Protein AF-A0A3C2E8M0-F1 (afdb_monomer_lite)

Structure (mmCIF, N/CA/C/O backbone):
data_AF-A0A3C2E8M0-F1
#
_entry.id   AF-A0A3C2E8M0-F1
#
loop_
_atom_site.group_PDB
_atom_site.id
_atom_site.type_symbol
_atom_site.label_atom_id
_atom_site.label_alt_id
_atom_site.label_comp_id
_atom_site.label_asym_id
_atom_site.label_entity_id
_atom_site.label_seq_id
_atom_site.pdbx_PDB_ins_code
_atom_site.Cartn_x
_atom_site.Cartn_y
_atom_site.Cartn_z
_atom_site.occupancy
_atom_site.B_iso_or_equiv
_atom_site.auth_seq_id
_atom_site.auth_comp_id
_atom_site.auth_asym_id
_atom_site.auth_atom_id
_atom_site.pdbx_PDB_model_num
ATOM 1 N N . MET A 1 1 ? -25.403 -40.577 -63.470 1.00 55.47 1 MET A N 1
ATOM 2 C CA . MET A 1 1 ? -24.169 -40.926 -62.727 1.00 55.47 1 MET A CA 1
ATOM 3 C C . MET A 1 1 ? -23.657 -39.817 -61.798 1.00 55.47 1 MET A C 1
ATOM 5 O O . MET A 1 1 ? -23.079 -40.162 -60.781 1.00 55.47 1 MET A O 1
ATOM 9 N N . ALA A 1 2 ? -23.919 -38.525 -62.049 1.00 57.94 2 ALA A N 1
ATOM 10 C CA . ALA A 1 2 ? -23.447 -37.426 -61.185 1.00 57.94 2 ALA A CA 1
ATOM 11 C C . ALA A 1 2 ? -24.016 -37.417 -59.741 1.00 57.94 2 ALA A C 1
ATOM 13 O O . ALA A 1 2 ? -23.310 -37.045 -58.811 1.00 57.94 2 ALA A O 1
ATOM 14 N N . ASN A 1 3 ? -25.254 -37.886 -59.528 1.00 58.44 3 ASN A N 1
ATOM 15 C CA . ASN A 1 3 ? -25.903 -37.855 -58.204 1.00 58.44 3 ASN A CA 1
ATOM 16 C C . ASN A 1 3 ? -25.318 -38.845 -57.179 1.00 58.44 3 ASN A C 1
ATOM 18 O O . ASN A 1 3 ? -25.376 -38.589 -55.981 1.00 58.44 3 ASN A O 1
ATOM 22 N N . PHE A 1 4 ? -24.744 -39.966 -57.631 1.00 58.12 4 PHE A N 1
ATOM 23 C CA . PHE A 1 4 ? -24.180 -40.984 -56.733 1.00 58.12 4 PHE A CA 1
ATOM 24 C C . PHE A 1 4 ? -22.828 -40.550 -56.151 1.00 58.12 4 PHE A C 1
ATOM 26 O O . PHE A 1 4 ? -22.555 -40.788 -54.979 1.00 58.12 4 PHE A O 1
ATOM 33 N N . ALA A 1 5 ? -22.014 -39.851 -56.950 1.00 61.59 5 ALA A N 1
ATOM 34 C CA . ALA A 1 5 ? -20.729 -39.309 -56.511 1.00 61.59 5 ALA A CA 1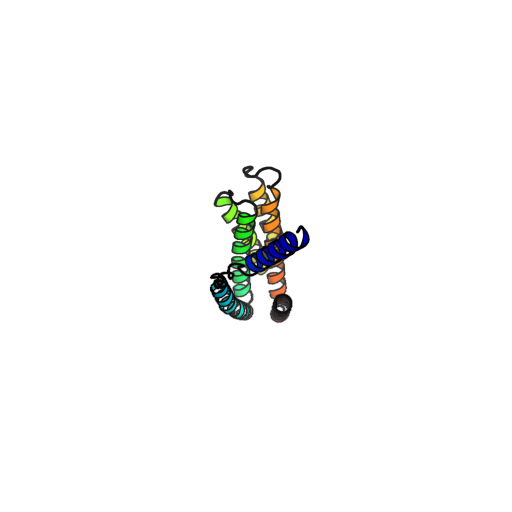
ATOM 35 C C . ALA A 1 5 ? -20.903 -38.183 -55.476 1.00 61.59 5 ALA A C 1
ATOM 37 O O . ALA A 1 5 ? -20.157 -38.118 -54.503 1.00 61.59 5 ALA A O 1
ATOM 38 N N . ALA A 1 6 ? -21.928 -37.339 -55.643 1.00 62.53 6 ALA A N 1
ATOM 39 C CA . ALA A 1 6 ? -22.247 -36.281 -54.686 1.00 62.53 6 ALA A CA 1
ATOM 40 C C . ALA A 1 6 ? -22.732 -36.840 -53.334 1.00 62.53 6 ALA A C 1
ATOM 42 O O . ALA A 1 6 ? -22.318 -36.352 -52.286 1.00 62.53 6 ALA A O 1
ATOM 43 N N . ALA A 1 7 ? -23.557 -37.894 -53.342 1.00 62.38 7 ALA A N 1
ATOM 44 C CA . ALA A 1 7 ? -24.031 -38.540 -52.116 1.00 62.38 7 ALA A CA 1
ATOM 45 C C . ALA A 1 7 ? -22.900 -39.248 -51.342 1.00 62.38 7 ALA A C 1
ATOM 47 O O . ALA A 1 7 ? -22.847 -39.162 -50.115 1.00 62.38 7 ALA A O 1
ATOM 48 N N . ALA A 1 8 ? -21.965 -39.892 -52.050 1.00 64.44 8 ALA A N 1
ATOM 49 C CA . ALA A 1 8 ? -20.792 -40.522 -51.441 1.00 64.44 8 ALA A CA 1
ATOM 50 C C . ALA A 1 8 ? -19.856 -39.491 -50.784 1.00 64.44 8 ALA A C 1
ATOM 52 O O . ALA A 1 8 ? -19.435 -39.686 -49.646 1.00 64.44 8 ALA A O 1
ATOM 53 N N . ALA A 1 9 ? -19.618 -38.352 -51.446 1.00 64.25 9 ALA A N 1
ATOM 54 C CA . ALA A 1 9 ? -18.783 -37.275 -50.911 1.00 64.25 9 ALA A CA 1
ATOM 55 C C . ALA A 1 9 ? -19.370 -36.638 -49.635 1.00 64.25 9 ALA A C 1
ATOM 57 O O . ALA A 1 9 ? -18.631 -36.292 -48.715 1.00 64.25 9 ALA A O 1
ATOM 58 N N . VAL A 1 10 ? -20.701 -36.518 -49.544 1.00 67.75 10 VAL A N 1
ATOM 59 C CA . VAL A 1 10 ? -21.381 -36.029 -48.330 1.00 67.75 10 VAL A CA 1
ATOM 60 C C . VAL A 1 10 ? -21.295 -37.053 -47.191 1.00 67.75 10 VAL A C 1
ATOM 62 O O . VAL A 1 10 ? -21.097 -36.668 -46.040 1.00 67.75 10 VAL A O 1
ATOM 65 N N . SER A 1 11 ? -21.380 -38.352 -47.499 1.00 65.06 11 SER A N 1
ATOM 66 C CA . SER A 1 11 ? -21.234 -39.428 -46.509 1.00 65.06 11 SER A CA 1
ATOM 67 C C . SER A 1 11 ? -19.809 -39.521 -45.951 1.00 65.06 11 SER A C 1
ATOM 69 O O . SER A 1 11 ? -19.640 -39.695 -44.745 1.00 65.06 11 SER A O 1
ATOM 71 N N . GLU A 1 12 ? -18.786 -39.371 -46.798 1.00 61.66 12 GLU A N 1
ATOM 72 C CA . GLU A 1 12 ? -17.379 -39.325 -46.370 1.00 61.66 12 GLU A CA 1
ATOM 73 C C . GLU A 1 12 ? -17.082 -38.074 -45.536 1.00 61.66 12 GLU A C 1
ATOM 75 O O . GLU A 1 12 ? -16.428 -38.170 -44.498 1.00 61.66 12 GLU A O 1
ATOM 80 N N . ALA A 1 13 ? -17.623 -36.915 -45.927 1.00 61.75 13 ALA A N 1
ATOM 81 C CA . ALA A 1 13 ? -17.493 -35.681 -45.154 1.00 61.75 13 ALA A CA 1
ATOM 82 C C . ALA A 1 13 ? -18.186 -35.775 -43.781 1.00 61.75 13 ALA A C 1
ATOM 84 O O . ALA A 1 13 ? -17.653 -35.274 -42.791 1.00 61.75 13 ALA A O 1
ATOM 85 N N . SER A 1 14 ? -19.337 -36.454 -43.700 1.00 60.12 14 SER A N 1
ATOM 86 C CA . SER A 1 14 ? -20.046 -36.718 -42.441 1.00 60.12 14 SER A CA 1
ATOM 87 C C . SER A 1 14 ? -19.267 -37.671 -41.526 1.00 60.12 14 SER A C 1
ATOM 89 O O . SER A 1 14 ? -19.146 -37.402 -40.335 1.00 60.12 14 SER A O 1
ATOM 91 N N . MET A 1 15 ? -18.693 -38.748 -42.074 1.00 59.94 15 MET A N 1
ATOM 92 C CA . MET A 1 15 ? -17.863 -39.704 -41.323 1.00 59.94 15 MET A CA 1
ATOM 93 C C . MET A 1 15 ? -16.544 -39.090 -40.835 1.00 59.94 15 MET A C 1
ATOM 95 O O . MET A 1 15 ? -16.107 -39.378 -39.723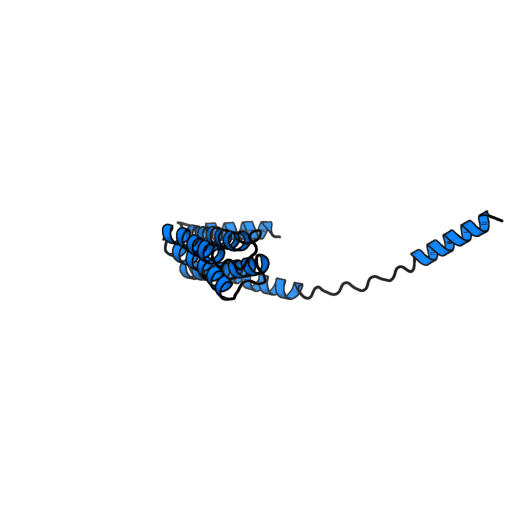 1.00 59.94 15 MET A O 1
ATOM 99 N N . ALA A 1 16 ? -15.929 -38.211 -41.632 1.00 60.28 16 ALA A N 1
ATOM 100 C CA . ALA A 1 16 ? -14.714 -37.491 -41.249 1.00 60.28 16 ALA A CA 1
ATOM 101 C C . ALA A 1 16 ? -14.973 -36.404 -40.186 1.00 60.28 16 ALA A C 1
ATOM 103 O O . ALA A 1 16 ? -14.094 -36.113 -39.372 1.00 60.28 16 ALA A O 1
ATOM 104 N N . ALA A 1 17 ? -16.175 -35.816 -40.161 1.00 58.78 17 ALA A N 1
ATOM 105 C CA . ALA A 1 17 ? -16.574 -34.837 -39.148 1.00 58.78 17 ALA A CA 1
ATOM 106 C C . ALA A 1 17 ? -16.849 -35.474 -37.772 1.00 58.78 17 ALA A C 1
ATOM 108 O O . ALA A 1 17 ? -16.692 -34.812 -36.743 1.00 58.78 17 ALA A O 1
ATOM 109 N N . GLU A 1 18 ? -17.223 -36.756 -37.739 1.00 57.44 18 GLU A N 1
ATOM 110 C CA . GLU A 1 18 ? -17.552 -37.483 -36.507 1.00 57.44 18 GLU A CA 1
ATOM 111 C C . GLU A 1 18 ? -16.307 -37.996 -35.761 1.00 57.44 18 GLU A C 1
ATOM 113 O O . GLU A 1 18 ? -16.330 -38.162 -34.542 1.00 57.44 18 GLU A O 1
ATOM 118 N N . THR A 1 19 ? -15.164 -38.124 -36.444 1.00 57.44 19 THR A N 1
ATOM 119 C CA . THR A 1 19 ? -13.856 -38.401 -35.821 1.00 57.44 19 THR A CA 1
ATOM 120 C C . THR A 1 19 ? -13.175 -37.133 -35.303 1.00 57.44 19 THR A C 1
ATOM 122 O O . THR A 1 19 ? -11.962 -36.960 -35.433 1.00 57.44 19 THR A O 1
ATOM 125 N N . SER A 1 20 ? -13.949 -36.216 -34.720 1.00 59.53 20 SER A N 1
ATOM 126 C CA . SER A 1 20 ? -13.382 -35.096 -33.973 1.00 59.53 20 SER A CA 1
ATOM 127 C C . SER A 1 20 ? -12.584 -35.674 -32.798 1.00 59.53 20 SER A C 1
ATOM 129 O O . SER A 1 20 ? -13.157 -36.411 -31.987 1.00 59.53 20 SER A O 1
ATOM 131 N N . PRO A 1 21 ? -11.267 -35.419 -32.694 1.00 68.19 21 PRO A N 1
ATOM 132 C CA . PRO A 1 21 ? -10.467 -35.979 -31.617 1.00 68.19 21 PRO A CA 1
ATOM 133 C C . PRO A 1 21 ? -11.072 -35.541 -30.282 1.00 68.19 21 PRO A C 1
ATOM 135 O O . PRO A 1 21 ? -11.241 -34.344 -30.033 1.00 68.19 21 PRO A O 1
ATOM 138 N N . LEU A 1 22 ? -11.422 -36.516 -29.434 1.00 68.69 22 LEU A N 1
ATOM 139 C CA . LEU A 1 22 ? -11.899 -36.275 -28.074 1.00 68.69 22 LEU A CA 1
ATOM 140 C C . LEU A 1 22 ? -10.958 -35.265 -27.413 1.00 68.69 22 LEU A C 1
ATOM 142 O O . LEU A 1 22 ? -9.764 -35.536 -27.261 1.00 68.69 22 LEU A O 1
ATOM 146 N N . ARG A 1 23 ? -11.480 -34.080 -27.058 1.00 68.69 23 ARG A N 1
ATOM 147 C CA . ARG A 1 23 ? -10.695 -33.077 -26.331 1.00 68.69 23 ARG A CA 1
ATOM 148 C C . ARG A 1 23 ? -10.078 -33.776 -25.116 1.00 68.69 23 ARG A C 1
ATOM 150 O O . ARG A 1 23 ? -10.827 -34.397 -24.357 1.00 68.69 23 ARG A O 1
ATOM 157 N N . PRO A 1 24 ? -8.752 -33.689 -24.912 1.00 72.12 24 PRO A N 1
ATOM 158 C CA . PRO A 1 24 ? -8.133 -34.296 -23.747 1.00 72.12 24 PRO A CA 1
ATOM 159 C C . PRO A 1 24 ? -8.810 -33.755 -22.477 1.00 72.12 24 PRO A C 1
ATOM 161 O O . PRO A 1 24 ? -9.209 -32.582 -22.457 1.00 72.12 24 PRO A O 1
ATOM 164 N N . PRO A 1 25 ? -8.972 -34.580 -21.425 1.00 69.06 25 PRO A N 1
ATOM 165 C CA . PRO A 1 25 ? -9.608 -34.147 -20.189 1.00 69.06 25 PRO A CA 1
ATOM 166 C C . PRO A 1 25 ? -8.925 -32.876 -19.683 1.00 69.06 25 PRO A C 1
ATOM 168 O O . PRO A 1 25 ? -7.696 -32.796 -19.612 1.00 69.06 25 PRO A O 1
ATOM 171 N N . ARG A 1 26 ? -9.734 -31.857 -19.372 1.00 69.88 26 ARG A N 1
ATOM 172 C CA . ARG A 1 26 ? -9.270 -30.542 -18.919 1.00 69.88 26 ARG A CA 1
ATOM 173 C C . ARG A 1 26 ? -8.419 -30.742 -17.662 1.00 69.88 26 ARG A C 1
ATOM 175 O O . ARG A 1 26 ? -8.946 -31.036 -16.591 1.00 69.88 26 ARG A O 1
ATOM 182 N N . ARG A 1 27 ? -7.094 -30.643 -17.803 1.00 71.38 27 ARG A N 1
ATOM 183 C CA . ARG A 1 27 ? -6.138 -30.773 -16.695 1.00 71.38 27 ARG A CA 1
ATOM 184 C C . ARG A 1 27 ? -6.518 -29.734 -15.633 1.00 71.38 27 ARG A C 1
ATOM 186 O O . ARG A 1 27 ? -6.709 -28.571 -15.984 1.00 71.38 27 ARG A O 1
ATOM 193 N N . ARG A 1 28 ? -6.688 -30.149 -14.368 1.00 68.81 28 ARG A N 1
ATOM 194 C CA . ARG A 1 28 ? -6.950 -29.215 -13.256 1.00 68.81 28 ARG A CA 1
ATOM 195 C C . ARG A 1 28 ? -5.884 -28.126 -13.291 1.00 68.81 28 ARG 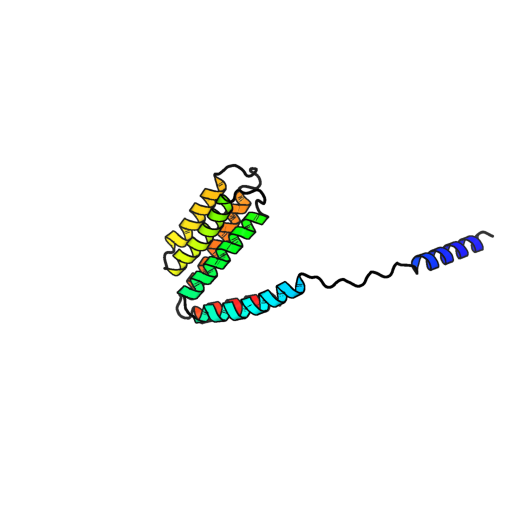A C 1
ATOM 197 O O . ARG A 1 28 ? -4.700 -28.450 -13.352 1.00 68.81 28 ARG A O 1
ATOM 204 N N . ASP A 1 29 ? -6.318 -26.870 -13.283 1.00 75.44 29 ASP A N 1
ATOM 205 C CA . ASP A 1 29 ? -5.405 -25.736 -13.257 1.00 75.44 29 ASP A CA 1
ATOM 206 C C . ASP A 1 29 ? -4.626 -25.781 -11.929 1.00 75.44 29 ASP A C 1
ATOM 208 O O . ASP A 1 29 ? -5.237 -25.667 -10.858 1.00 75.44 29 ASP A O 1
ATOM 212 N N . PRO A 1 30 ? -3.298 -26.006 -11.964 1.00 79.44 30 PRO A N 1
ATOM 213 C CA . PRO A 1 30 ? -2.486 -26.120 -10.758 1.00 79.44 30 PRO A CA 1
ATOM 214 C C . PRO A 1 30 ? -2.481 -24.829 -9.925 1.00 79.44 30 PRO A C 1
ATOM 216 O O . PRO A 1 30 ? -2.124 -24.884 -8.751 1.00 79.44 30 PRO A O 1
ATOM 219 N N . ALA A 1 31 ? -2.917 -23.690 -10.480 1.00 83.00 31 ALA A N 1
ATOM 220 C CA . ALA A 1 31 ? -3.036 -22.424 -9.762 1.00 83.00 31 ALA A CA 1
ATOM 221 C C . ALA A 1 31 ? -4.277 -22.331 -8.852 1.00 83.00 31 ALA A C 1
ATOM 223 O O . ALA A 1 31 ? -4.329 -21.454 -7.989 1.00 83.00 31 ALA A O 1
ATOM 224 N N . LEU A 1 32 ? -5.263 -23.227 -8.993 1.00 84.25 32 LEU A N 1
ATOM 225 C CA . LEU A 1 32 ? -6.493 -23.176 -8.189 1.00 84.25 32 LEU A CA 1
ATOM 226 C C . LEU A 1 32 ? -6.237 -23.451 -6.705 1.00 84.25 32 LEU A C 1
ATOM 228 O O . LEU A 1 32 ? -6.755 -22.740 -5.850 1.00 84.25 32 LEU A O 1
ATOM 232 N N . VAL A 1 33 ? -5.417 -24.457 -6.394 1.00 85.31 33 VAL A N 1
ATOM 233 C CA . VAL A 1 33 ? -5.120 -24.832 -5.002 1.00 85.31 33 VAL A CA 1
ATOM 234 C C . VAL A 1 33 ? -4.361 -23.716 -4.264 1.00 85.31 33 VAL A C 1
ATOM 236 O O . VAL A 1 33 ? -4.813 -23.335 -3.185 1.00 85.31 33 VAL A O 1
ATOM 239 N N . PRO A 1 34 ? -3.288 -23.118 -4.828 1.00 87.88 34 PRO A N 1
ATOM 240 C CA . PRO A 1 34 ? -2.639 -21.951 -4.235 1.00 87.88 34 PRO A CA 1
ATOM 241 C C . PRO A 1 34 ? -3.594 -20.784 -3.981 1.00 87.88 34 PRO A C 1
ATOM 243 O O . PRO A 1 34 ? -3.545 -20.198 -2.908 1.00 87.88 34 PRO A O 1
ATOM 246 N N . ARG A 1 35 ? -4.502 -20.476 -4.917 1.00 86.38 35 ARG A N 1
ATOM 247 C CA . ARG A 1 35 ? -5.474 -19.381 -4.750 1.00 86.38 35 ARG A CA 1
ATOM 248 C C . ARG A 1 35 ? -6.424 -19.619 -3.579 1.00 86.38 35 ARG A C 1
ATOM 250 O O . ARG A 1 35 ? -6.642 -18.708 -2.786 1.00 86.38 35 ARG A O 1
ATOM 257 N N . ILE A 1 36 ? -6.943 -20.841 -3.448 1.00 88.44 36 ILE A N 1
ATOM 258 C CA . ILE A 1 36 ? -7.832 -21.223 -2.342 1.00 88.44 36 ILE A CA 1
ATOM 259 C C . ILE A 1 36 ? -7.096 -21.122 -1.003 1.00 88.44 36 ILE A C 1
ATOM 261 O O . ILE A 1 36 ? -7.626 -20.548 -0.055 1.00 88.44 36 ILE A O 1
ATOM 265 N N . LEU A 1 37 ? -5.863 -21.631 -0.931 1.00 90.25 37 LEU A N 1
ATOM 266 C CA . LEU A 1 37 ? -5.046 -21.550 0.281 1.00 90.25 37 LEU A CA 1
ATOM 267 C C . LEU A 1 37 ? -4.715 -20.101 0.647 1.00 90.25 37 LEU A C 1
ATOM 269 O O . LEU A 1 37 ? -4.859 -19.720 1.806 1.00 90.25 37 LEU A O 1
ATOM 273 N N . SER A 1 38 ? -4.328 -19.276 -0.328 1.00 87.44 38 SER A N 1
ATOM 274 C CA . SER A 1 38 ? -4.084 -17.851 -0.103 1.00 87.44 38 SER A CA 1
ATOM 275 C C . SER A 1 38 ? -5.335 -17.144 0.412 1.00 87.44 38 SER A C 1
ATOM 277 O O . SER A 1 38 ? -5.233 -16.407 1.385 1.00 87.44 38 SER A O 1
ATOM 279 N N . ALA A 1 39 ? -6.513 -17.401 -0.163 1.00 84.56 39 ALA A N 1
ATOM 280 C CA . ALA A 1 39 ? -7.765 -16.805 0.304 1.00 84.56 39 ALA A CA 1
ATOM 281 C C . ALA A 1 39 ? -8.115 -17.234 1.742 1.00 84.56 39 ALA A C 1
ATOM 283 O O . ALA A 1 39 ? -8.444 -16.390 2.577 1.00 84.56 39 ALA A O 1
ATOM 284 N N . LEU A 1 40 ? -7.969 -18.528 2.051 1.00 90.31 40 LEU A N 1
ATOM 285 C CA . LEU A 1 40 ? -8.208 -19.093 3.385 1.00 90.31 40 LEU A CA 1
ATOM 286 C C . LEU A 1 40 ? -7.268 -18.546 4.460 1.00 90.31 40 LEU A C 1
ATOM 288 O O . LEU A 1 40 ? -7.639 -18.534 5.627 1.00 90.31 40 LEU A O 1
ATOM 292 N N . ILE A 1 41 ? -6.064 -18.114 4.091 1.00 91.19 41 ILE A N 1
ATOM 293 C CA . ILE A 1 41 ?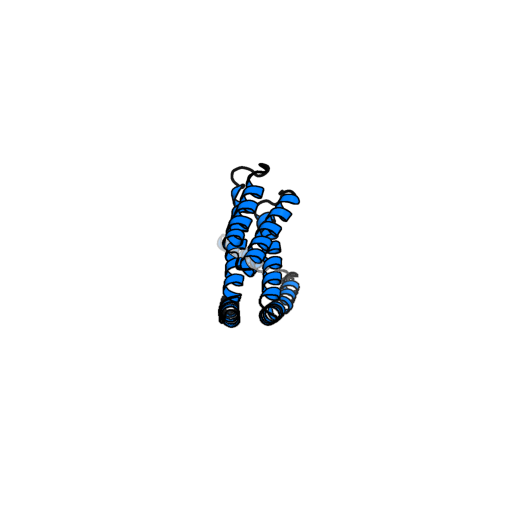 -5.111 -17.512 5.028 1.00 91.19 41 ILE A CA 1
ATOM 294 C C . ILE A 1 41 ? -5.352 -16.003 5.128 1.00 91.19 41 ILE A C 1
ATOM 296 O O . ILE A 1 41 ? -5.471 -15.469 6.229 1.00 91.19 41 ILE A O 1
ATOM 300 N N . LEU A 1 42 ? -5.450 -15.313 3.990 1.00 88.06 42 LEU A N 1
ATOM 301 C CA . LEU A 1 42 ? -5.532 -13.853 3.929 1.00 88.06 42 LEU A CA 1
ATOM 302 C C . LEU A 1 42 ? -6.844 -13.305 4.489 1.00 88.06 42 LEU A C 1
ATOM 304 O O . LEU A 1 42 ? -6.815 -12.288 5.181 1.00 88.06 42 LEU A O 1
ATOM 308 N N . GLY A 1 43 ? -7.972 -13.978 4.248 1.00 87.31 43 GLY A N 1
ATOM 309 C CA . GLY A 1 43 ? -9.271 -13.564 4.784 1.00 87.31 43 GLY A CA 1
ATOM 310 C C . GLY A 1 43 ? -9.253 -13.481 6.318 1.00 87.31 43 GLY A C 1
ATOM 311 O O . GLY A 1 43 ? -9.367 -12.382 6.863 1.00 87.31 43 GLY A O 1
ATOM 312 N N . PRO A 1 44 ? -9.018 -14.592 7.038 1.00 90.50 44 PRO A N 1
ATOM 313 C CA . PRO A 1 44 ? -8.933 -14.585 8.498 1.00 90.50 44 PRO A CA 1
ATOM 314 C C . PRO A 1 44 ? -7.813 -13.695 9.044 1.00 90.50 44 PRO A C 1
ATOM 316 O O . PRO A 1 44 ? -8.024 -12.991 10.031 1.00 90.50 44 PRO A O 1
ATOM 319 N N . LEU A 1 45 ? -6.643 -13.683 8.394 1.00 90.31 45 LEU A N 1
ATOM 320 C CA . LEU A 1 45 ? -5.516 -12.848 8.812 1.00 90.31 45 LEU A CA 1
ATOM 321 C C . LEU A 1 45 ? -5.871 -11.357 8.770 1.00 90.31 45 LEU A C 1
ATOM 323 O O . LEU A 1 45 ? -5.544 -10.624 9.703 1.00 90.31 45 LEU A O 1
ATOM 327 N N . SER A 1 46 ? -6.573 -10.914 7.724 1.00 87.81 46 SER A N 1
ATOM 328 C CA . SER A 1 46 ? -6.996 -9.518 7.595 1.00 87.81 46 SER A CA 1
ATOM 329 C C . SER A 1 46 ? -7.975 -9.099 8.700 1.00 87.81 46 SER A C 1
ATOM 331 O O . SER A 1 46 ? -7.801 -8.032 9.287 1.00 87.81 46 SER A O 1
ATOM 333 N N . ILE A 1 47 ? -8.935 -9.960 9.062 1.00 90.62 47 ILE A N 1
ATOM 334 C CA . ILE A 1 47 ? -9.884 -9.708 10.162 1.00 90.62 47 ILE A CA 1
ATOM 335 C C . ILE A 1 47 ? -9.151 -9.671 11.507 1.00 90.62 47 ILE A C 1
ATOM 337 O O . ILE A 1 47 ? -9.382 -8.776 12.320 1.00 90.62 47 ILE A O 1
ATOM 341 N N . PHE A 1 48 ? -8.239 -10.619 11.732 1.00 92.00 48 PHE A N 1
ATOM 342 C CA . PHE A 1 48 ? -7.447 -10.685 12.956 1.00 92.00 48 PHE A CA 1
ATOM 343 C C . PHE A 1 48 ? -6.610 -9.414 13.160 1.00 92.00 48 PHE A C 1
ATOM 345 O O . PHE A 1 48 ? -6.675 -8.786 14.217 1.00 92.00 48 PHE A O 1
ATOM 352 N N . LEU A 1 49 ? -5.867 -8.985 12.137 1.00 89.12 49 LEU A N 1
ATOM 353 C CA . LEU A 1 49 ? -5.012 -7.797 12.219 1.00 89.12 49 LEU A CA 1
ATOM 354 C C . LEU A 1 49 ? -5.811 -6.496 12.316 1.00 89.12 49 LEU A C 1
ATOM 356 O O . LEU A 1 49 ? -5.369 -5.563 12.985 1.00 89.12 49 LEU A O 1
ATOM 360 N N . LEU A 1 50 ? -7.004 -6.444 11.718 1.00 90.25 50 LEU A N 1
ATOM 361 C CA . LEU A 1 50 ? -7.927 -5.322 11.878 1.00 90.25 50 LEU A CA 1
ATOM 362 C C . LEU A 1 50 ? -8.373 -5.145 13.343 1.00 90.25 50 LEU A C 1
ATOM 364 O O . LEU A 1 50 ? -8.532 -4.007 13.810 1.00 90.25 50 LEU A O 1
ATOM 368 N N . TRP A 1 51 ? -8.545 -6.257 14.068 1.00 91.19 51 TRP A N 1
ATOM 369 C CA . TRP A 1 51 ? -8.972 -6.261 15.469 1.00 91.19 51 TRP A CA 1
ATOM 370 C C . TRP A 1 51 ? -7.829 -5.975 16.454 1.00 91.19 51 TRP A C 1
ATOM 372 O O . TRP A 1 51 ? -8.055 -5.310 17.462 1.00 91.19 51 TRP A O 1
ATOM 382 N N . GLN A 1 52 ? -6.595 -6.383 16.139 1.00 90.38 52 GLN A N 1
ATOM 383 C CA . GLN A 1 52 ? -5.415 -6.153 16.991 1.00 90.38 52 GLN A CA 1
ATOM 384 C C . GLN A 1 52 ? -5.078 -4.670 17.223 1.00 90.38 52 GLN A C 1
ATOM 386 O O . GLN A 1 52 ? -4.325 -4.348 18.141 1.00 90.38 52 GLN A O 1
ATOM 391 N N . GLY A 1 53 ? -5.629 -3.767 16.412 1.00 88.88 53 GLY A N 1
ATOM 392 C CA . GLY A 1 53 ? -5.500 -2.326 16.589 1.00 88.88 53 GLY A CA 1
ATOM 393 C C . GLY A 1 53 ? -4.861 -1.632 15.393 1.00 88.88 53 GLY A C 1
ATOM 394 O O . GLY A 1 53 ? -4.490 -2.248 14.395 1.00 88.88 53 GLY A O 1
ATOM 395 N N . GLU A 1 54 ? -4.738 -0.315 15.503 1.00 89.56 54 GLU A N 1
ATOM 396 C CA . GLU A 1 54 ? -4.329 0.560 14.399 1.00 89.56 54 GLU A CA 1
ATOM 397 C C . GLU A 1 54 ? -2.890 0.317 13.954 1.00 89.56 54 GLU A C 1
ATOM 399 O O . GLU A 1 54 ? -2.618 0.263 12.759 1.00 89.56 54 GLU A O 1
ATOM 404 N N . GLN A 1 55 ? -1.970 0.098 14.896 1.00 93.38 55 GLN A N 1
ATOM 405 C CA . GLN A 1 55 ? -0.556 -0.119 14.579 1.00 93.38 55 GLN A CA 1
ATOM 406 C C . GLN A 1 55 ? -0.327 -1.431 13.818 1.00 93.38 55 GLN A C 1
ATOM 408 O O . GLN A 1 55 ? 0.366 -1.443 12.800 1.00 93.38 55 GLN A O 1
ATOM 413 N N . ALA A 1 56 ? -0.943 -2.528 14.274 1.00 93.88 56 ALA A N 1
ATOM 414 C CA . ALA A 1 56 ? -0.845 -3.828 13.613 1.00 93.88 56 ALA A CA 1
ATOM 415 C C . ALA A 1 56 ? -1.456 -3.783 12.205 1.00 93.88 56 ALA A C 1
ATOM 417 O O . ALA A 1 56 ? -0.843 -4.256 11.245 1.00 93.88 56 ALA A O 1
ATOM 418 N N . PHE A 1 57 ? -2.626 -3.151 12.068 1.00 94.19 57 PHE A N 1
ATOM 419 C CA . PHE A 1 57 ? -3.272 -2.945 10.776 1.00 94.19 57 PHE A CA 1
ATOM 420 C C . PHE A 1 57 ? -2.425 -2.070 9.839 1.00 94.19 57 PHE A C 1
ATOM 422 O O . PHE A 1 57 ? -2.249 -2.409 8.673 1.00 94.19 57 PHE A O 1
ATOM 429 N N . THR A 1 58 ? -1.827 -0.991 10.348 1.00 96.62 58 THR A N 1
ATOM 430 C CA . THR A 1 58 ? -0.958 -0.097 9.565 1.00 96.62 58 THR A CA 1
ATOM 431 C C . THR A 1 58 ? 0.263 -0.838 9.030 1.00 96.62 58 THR A C 1
ATOM 433 O O . THR A 1 58 ? 0.570 -0.740 7.843 1.00 96.62 58 THR A O 1
ATOM 436 N N . ALA A 1 59 ? 0.940 -1.627 9.872 1.00 96.69 59 ALA A N 1
ATOM 437 C CA . ALA A 1 59 ? 2.092 -2.426 9.456 1.00 96.69 59 ALA A CA 1
ATOM 438 C C . ALA A 1 59 ? 1.713 -3.465 8.387 1.00 96.69 59 ALA A C 1
ATOM 440 O O . ALA A 1 59 ? 2.439 -3.649 7.408 1.00 96.69 59 ALA A O 1
ATOM 441 N N . TYR A 1 60 ? 0.549 -4.102 8.543 1.00 95.56 60 TYR A N 1
ATOM 442 C CA . TYR A 1 60 ? 0.000 -5.031 7.559 1.00 95.56 60 TYR A CA 1
ATOM 443 C C . TYR A 1 60 ? -0.260 -4.353 6.209 1.00 95.56 60 TYR A C 1
ATOM 445 O O . TYR A 1 60 ? 0.232 -4.817 5.179 1.00 95.56 60 TYR A O 1
ATOM 453 N N . VAL A 1 61 ? -0.973 -3.225 6.209 1.00 97.31 61 VAL A N 1
ATOM 454 C CA . VAL A 1 61 ? -1.278 -2.472 4.985 1.00 97.31 61 VAL A CA 1
ATOM 455 C C . VAL A 1 61 ? 0.003 -1.939 4.337 1.00 97.31 61 VAL A C 1
ATOM 457 O O . VAL A 1 61 ? 0.126 -1.995 3.116 1.00 97.31 61 VAL A O 1
ATOM 460 N N . ALA A 1 62 ? 0.996 -1.508 5.120 1.00 98.19 62 ALA A N 1
ATOM 461 C CA . ALA A 1 62 ? 2.292 -1.067 4.604 1.00 98.19 62 ALA A CA 1
ATOM 462 C C . ALA A 1 62 ? 3.048 -2.203 3.894 1.00 98.19 62 ALA A C 1
ATOM 464 O O . ALA A 1 62 ? 3.588 -1.995 2.805 1.00 98.19 62 ALA A O 1
ATOM 465 N N . ALA A 1 63 ? 3.049 -3.415 4.463 1.00 97.75 63 ALA A N 1
ATOM 466 C CA . ALA A 1 63 ? 3.664 -4.586 3.837 1.00 97.75 63 ALA A CA 1
ATOM 467 C C . ALA A 1 63 ? 2.968 -4.964 2.516 1.00 97.75 63 ALA A C 1
ATOM 469 O O . ALA A 1 63 ? 3.636 -5.218 1.511 1.00 97.75 63 ALA A O 1
ATOM 470 N N . PHE A 1 64 ? 1.632 -4.933 2.488 1.00 96.56 64 PHE A N 1
ATOM 471 C CA . PHE A 1 64 ? 0.861 -5.173 1.265 1.00 96.56 64 PHE A CA 1
ATOM 472 C C . PHE A 1 64 ? 1.084 -4.090 0.211 1.00 96.56 64 PHE A C 1
ATOM 474 O O . PHE A 1 64 ? 1.274 -4.411 -0.961 1.00 96.56 64 PHE A O 1
ATOM 481 N N . ALA A 1 65 ? 1.137 -2.822 0.611 1.00 98.19 65 ALA A N 1
ATOM 482 C CA . ALA A 1 65 ? 1.429 -1.714 -0.289 1.00 98.19 65 ALA A CA 1
ATOM 483 C C . ALA A 1 65 ? 2.835 -1.832 -0.900 1.00 98.19 65 ALA A C 1
ATOM 485 O O . ALA A 1 65 ? 3.001 -1.612 -2.100 1.00 98.19 65 ALA A O 1
ATOM 486 N N . ALA A 1 66 ? 3.836 -2.250 -0.116 1.00 98.25 66 ALA A N 1
ATOM 487 C CA . ALA A 1 66 ? 5.180 -2.528 -0.620 1.00 98.25 66 ALA A CA 1
ATOM 488 C C . ALA A 1 66 ? 5.195 -3.641 -1.678 1.00 98.25 66 ALA A C 1
ATOM 490 O O . ALA A 1 66 ? 5.843 -3.481 -2.717 1.00 98.25 66 ALA A O 1
ATOM 491 N N . ALA A 1 67 ? 4.477 -4.741 -1.429 1.00 97.50 67 ALA A N 1
ATOM 492 C CA . ALA A 1 67 ? 4.356 -5.853 -2.369 1.00 97.50 67 ALA A CA 1
ATOM 493 C C . ALA A 1 67 ? 3.587 -5.443 -3.637 1.00 97.50 67 ALA A C 1
ATOM 495 O O . ALA A 1 67 ? 4.019 -5.739 -4.748 1.00 97.50 67 ALA A O 1
ATOM 496 N N . MET A 1 68 ? 2.493 -4.692 -3.494 1.00 97.25 68 MET A N 1
ATOM 497 C CA . MET A 1 68 ? 1.718 -4.172 -4.624 1.00 97.25 68 MET A CA 1
ATOM 498 C C . MET A 1 68 ? 2.532 -3.213 -5.495 1.00 97.25 68 MET A C 1
ATOM 500 O O . MET A 1 68 ? 2.474 -3.306 -6.719 1.00 97.25 68 MET A O 1
ATOM 504 N N . ALA A 1 69 ? 3.311 -2.314 -4.890 1.00 97.12 69 ALA A N 1
ATOM 505 C CA . ALA A 1 69 ? 4.184 -1.407 -5.631 1.00 97.12 69 ALA A CA 1
ATOM 506 C C . ALA A 1 69 ? 5.302 -2.163 -6.368 1.00 97.12 69 ALA A C 1
ATOM 508 O O . ALA A 1 69 ? 5.613 -1.833 -7.515 1.00 97.12 69 ALA A O 1
ATOM 509 N N . TRP A 1 70 ? 5.858 -3.206 -5.742 1.00 96.31 70 TRP A N 1
ATOM 510 C CA . TRP A 1 70 ? 6.831 -4.101 -6.370 1.00 96.31 70 TRP A CA 1
ATOM 511 C C . TRP A 1 70 ? 6.249 -4.797 -7.605 1.00 96.31 70 TRP A C 1
ATOM 513 O O . TRP A 1 70 ? 6.833 -4.742 -8.687 1.00 96.31 70 TRP A O 1
ATOM 523 N N . GLU A 1 71 ? 5.066 -5.397 -7.461 1.00 96.62 71 GLU A N 1
ATOM 524 C CA . GLU A 1 71 ? 4.367 -6.087 -8.547 1.00 96.62 71 GLU A CA 1
ATOM 525 C C . GLU A 1 71 ? 3.973 -5.136 -9.677 1.00 96.62 71 GLU A C 1
ATOM 527 O O . GLU A 1 71 ? 4.144 -5.452 -10.858 1.00 96.62 71 GLU A O 1
ATOM 532 N N . TRP A 1 72 ? 3.491 -3.940 -9.332 1.00 95.75 72 TRP A N 1
ATOM 533 C CA . TRP A 1 72 ? 3.176 -2.921 -10.323 1.00 95.75 72 TRP A CA 1
ATOM 534 C C . TRP A 1 72 ? 4.407 -2.564 -11.147 1.00 95.75 72 TRP A C 1
ATOM 536 O O . TRP A 1 72 ? 4.335 -2.544 -12.378 1.00 95.75 72 TRP A O 1
ATOM 546 N N . LEU A 1 73 ? 5.541 -2.307 -10.487 1.00 93.06 73 LEU A N 1
ATOM 547 C CA . LEU A 1 73 ? 6.774 -1.972 -11.186 1.00 93.06 73 LEU A CA 1
ATOM 548 C C . LEU A 1 73 ? 7.242 -3.130 -12.069 1.00 93.06 73 LEU A C 1
ATOM 550 O O . LEU A 1 73 ? 7.602 -2.890 -13.217 1.00 93.06 73 LEU A O 1
ATOM 554 N N . ARG A 1 74 ? 7.140 -4.375 -11.594 1.00 92.56 74 ARG A N 1
ATOM 555 C CA . ARG A 1 74 ? 7.488 -5.574 -12.371 1.00 92.56 74 ARG A CA 1
ATOM 556 C C . ARG A 1 74 ? 6.689 -5.680 -13.668 1.00 92.56 74 ARG A C 1
ATOM 558 O O . ARG A 1 74 ? 7.229 -6.061 -14.703 1.00 92.56 74 ARG A O 1
ATOM 565 N N . MET A 1 75 ? 5.401 -5.341 -13.630 1.00 92.56 75 MET A N 1
ATOM 566 C CA . MET A 1 75 ? 4.544 -5.320 -14.821 1.00 92.56 75 MET A CA 1
ATOM 567 C C . MET A 1 75 ? 4.814 -4.099 -15.710 1.00 92.56 75 MET A C 1
ATOM 569 O O . MET A 1 75 ? 4.794 -4.193 -16.942 1.00 92.56 75 MET A O 1
ATOM 573 N N . ALA A 1 76 ? 5.049 -2.937 -15.097 1.00 90.25 76 ALA A N 1
ATOM 574 C CA . ALA A 1 76 ? 5.268 -1.685 -15.804 1.00 90.25 76 ALA A CA 1
ATOM 575 C C . ALA A 1 76 ? 6.621 -1.668 -16.524 1.00 90.25 76 ALA A C 1
ATOM 577 O O . ALA A 1 76 ? 6.677 -1.256 -17.682 1.00 90.25 76 ALA A O 1
ATOM 578 N N . GLU A 1 77 ? 7.682 -2.138 -15.874 1.00 87.56 77 GLU A N 1
ATOM 579 C CA . GLU A 1 77 ? 9.086 -2.082 -16.288 1.00 87.56 77 GLU A CA 1
ATOM 580 C C . GLU A 1 77 ? 9.819 -3.369 -15.849 1.00 87.56 77 GLU A C 1
ATOM 582 O O . GLU A 1 77 ? 10.524 -3.368 -14.841 1.00 87.56 77 GLU A O 1
ATOM 587 N N . PRO A 1 78 ? 9.674 -4.478 -16.602 1.00 85.44 78 PRO A N 1
ATOM 588 C CA . PRO A 1 78 ? 10.264 -5.771 -16.233 1.00 85.44 78 PRO A CA 1
ATOM 589 C C . PRO A 1 78 ? 11.788 -5.736 -16.055 1.00 85.44 78 PRO A C 1
ATOM 591 O O . PRO A 1 78 ? 12.323 -6.449 -15.210 1.00 85.44 78 PRO A O 1
ATOM 594 N N . ASP A 1 79 ? 12.464 -4.873 -16.817 1.00 86.12 79 ASP A N 1
ATOM 595 C CA . ASP A 1 79 ? 13.924 -4.732 -16.841 1.00 86.12 79 ASP A CA 1
ATOM 596 C C . ASP A 1 79 ? 14.453 -3.696 -15.831 1.00 86.12 79 ASP A C 1
ATOM 598 O O . ASP A 1 79 ? 15.627 -3.329 -15.874 1.00 86.12 79 ASP A O 1
ATOM 602 N N . ALA A 1 80 ? 13.601 -3.182 -14.934 1.00 86.56 80 ALA A N 1
ATOM 603 C CA . ALA A 1 80 ? 14.015 -2.195 -13.943 1.00 86.56 80 ALA A CA 1
ATOM 604 C C . ALA A 1 80 ? 15.105 -2.758 -13.001 1.00 86.56 80 ALA A C 1
ATOM 606 O O . ALA A 1 80 ? 15.056 -3.927 -12.612 1.00 86.56 80 ALA A O 1
ATOM 607 N N . PRO A 1 81 ? 16.079 -1.941 -12.565 1.00 88.50 81 PRO A N 1
ATOM 608 C CA . PRO A 1 81 ? 17.110 -2.389 -11.634 1.00 88.50 81 PRO A CA 1
ATOM 609 C C . PRO A 1 81 ? 16.536 -2.622 -10.228 1.00 88.50 81 PRO A C 1
ATOM 611 O O . PRO A 1 81 ? 15.572 -1.975 -9.817 1.00 88.50 81 PRO A O 1
ATOM 614 N N . THR A 1 82 ? 17.187 -3.468 -9.421 1.00 91.06 82 THR A N 1
ATOM 615 C CA . THR A 1 82 ? 16.762 -3.805 -8.043 1.00 91.06 82 THR A CA 1
ATOM 616 C C . THR A 1 82 ? 16.500 -2.577 -7.163 1.00 91.06 82 THR A C 1
ATOM 618 O O . THR A 1 82 ? 15.573 -2.573 -6.354 1.00 91.06 82 THR A O 1
ATOM 621 N N . ARG A 1 83 ? 17.270 -1.494 -7.350 1.00 91.94 83 ARG A N 1
ATOM 622 C CA . ARG A 1 83 ? 17.063 -0.221 -6.638 1.00 91.94 83 ARG A CA 1
ATOM 623 C C . ARG A 1 83 ? 15.672 0.373 -6.871 1.00 91.94 83 ARG A C 1
ATOM 625 O O . ARG A 1 83 ? 15.090 0.916 -5.942 1.00 91.94 83 ARG A O 1
ATOM 632 N N . SER A 1 84 ? 15.131 0.254 -8.081 1.00 92.06 84 SER A N 1
ATOM 633 C CA . SER A 1 84 ? 13.840 0.829 -8.457 1.00 92.06 84 SER A CA 1
ATOM 634 C C . SER A 1 84 ? 12.697 0.121 -7.738 1.00 92.06 84 SER A C 1
ATOM 636 O O . SER A 1 84 ? 11.781 0.773 -7.243 1.00 92.06 84 SER A O 1
ATOM 638 N N . TYR A 1 85 ? 12.804 -1.200 -7.591 1.00 93.56 85 TYR A N 1
ATOM 639 C CA . TYR A 1 85 ? 11.891 -1.998 -6.778 1.00 93.56 85 TYR A CA 1
ATOM 640 C C . TYR A 1 85 ? 11.940 -1.600 -5.303 1.00 93.56 85 TYR A C 1
ATOM 642 O O . TYR A 1 85 ? 10.894 -1.400 -4.692 1.00 93.56 85 TYR A O 1
ATOM 650 N N . ALA A 1 86 ? 13.141 -1.417 -4.744 1.00 95.38 86 ALA A N 1
ATOM 651 C CA . ALA A 1 86 ? 13.293 -0.951 -3.368 1.00 95.38 86 ALA A CA 1
ATOM 652 C C . ALA A 1 86 ? 12.683 0.447 -3.167 1.00 95.38 86 ALA A C 1
ATOM 654 O O . ALA A 1 86 ? 11.938 0.652 -2.212 1.00 95.38 86 ALA A O 1
ATOM 655 N N . ILE A 1 87 ? 12.933 1.383 -4.092 1.00 95.00 87 ILE A N 1
ATOM 656 C CA . ILE A 1 87 ? 12.333 2.725 -4.070 1.00 95.00 87 ILE A CA 1
ATOM 657 C C . ILE A 1 87 ? 10.807 2.623 -4.114 1.00 95.00 87 ILE A C 1
ATOM 659 O O . ILE A 1 87 ? 10.147 3.236 -3.284 1.00 95.00 87 ILE A O 1
ATOM 663 N N . ALA A 1 88 ? 10.243 1.828 -5.027 1.00 95.38 88 ALA A N 1
ATOM 664 C CA . ALA A 1 88 ? 8.798 1.651 -5.154 1.00 95.38 88 ALA A CA 1
ATOM 665 C C . ALA A 1 88 ? 8.162 1.104 -3.868 1.00 95.38 88 ALA A C 1
ATOM 667 O O . ALA A 1 88 ? 7.193 1.673 -3.361 1.00 95.38 88 ALA A O 1
ATOM 668 N N . SER A 1 89 ? 8.736 0.037 -3.309 1.00 97.62 89 SER A N 1
ATOM 669 C CA . SER A 1 89 ? 8.239 -0.586 -2.084 1.00 97.62 89 SER A CA 1
ATOM 670 C C . SER A 1 89 ? 8.349 0.337 -0.869 1.00 97.62 89 SER A C 1
ATOM 672 O O . SER A 1 89 ? 7.390 0.447 -0.108 1.00 97.62 89 SER A O 1
ATOM 674 N N . VAL A 1 90 ? 9.476 1.037 -0.699 1.00 98.00 90 VAL A N 1
ATOM 675 C CA . VAL A 1 90 ? 9.694 1.977 0.418 1.00 98.00 90 VAL A CA 1
ATOM 676 C C . VAL A 1 90 ? 8.836 3.234 0.274 1.00 98.00 90 VAL A C 1
ATOM 678 O O . VAL A 1 90 ? 8.331 3.751 1.270 1.00 98.00 90 VAL A O 1
ATOM 681 N N . ALA A 1 91 ? 8.638 3.727 -0.949 1.00 97.81 91 ALA A N 1
ATOM 682 C CA . ALA A 1 91 ? 7.771 4.868 -1.221 1.00 97.81 91 ALA A CA 1
ATOM 683 C C . ALA A 1 91 ? 6.314 4.556 -0.870 1.00 97.81 91 ALA A C 1
ATOM 685 O O . ALA A 1 91 ? 5.666 5.349 -0.189 1.00 97.81 91 ALA A O 1
ATOM 686 N N . ALA A 1 92 ? 5.818 3.384 -1.277 1.00 98.25 92 ALA A N 1
ATOM 687 C CA . ALA A 1 92 ? 4.486 2.938 -0.904 1.00 98.25 92 ALA A CA 1
ATOM 688 C C . ALA A 1 92 ? 4.393 2.719 0.611 1.00 98.25 92 ALA A C 1
ATOM 690 O O . ALA A 1 92 ? 3.663 3.450 1.267 1.00 98.25 92 ALA A O 1
ATOM 691 N N . ALA A 1 93 ? 5.181 1.810 1.197 1.00 98.44 93 ALA A N 1
ATOM 692 C CA . ALA A 1 93 ? 5.105 1.510 2.631 1.00 98.44 93 ALA A CA 1
ATOM 693 C C . ALA A 1 93 ? 5.283 2.747 3.521 1.00 98.44 93 ALA A C 1
ATOM 695 O O . ALA A 1 93 ? 4.534 2.917 4.480 1.00 98.44 93 ALA A O 1
ATOM 696 N N . GLY A 1 94 ? 6.228 3.631 3.192 1.00 98.12 94 GLY A N 1
ATOM 697 C CA . GLY A 1 94 ? 6.456 4.859 3.951 1.00 98.12 94 GLY A CA 1
ATOM 698 C C . GLY A 1 94 ? 5.237 5.781 3.966 1.00 98.12 94 GLY A C 1
ATOM 699 O O . GLY A 1 94 ? 4.908 6.313 5.021 1.00 98.12 94 GLY A O 1
ATOM 700 N N . ALA A 1 95 ? 4.503 5.897 2.853 1.00 98.44 95 ALA A N 1
ATOM 701 C CA . ALA A 1 95 ? 3.266 6.677 2.806 1.00 98.44 95 ALA A CA 1
ATOM 702 C C . ALA A 1 95 ? 2.220 6.159 3.807 1.00 98.44 95 ALA A C 1
ATOM 704 O O . ALA A 1 95 ? 1.567 6.954 4.480 1.00 98.44 95 ALA A O 1
ATOM 705 N N . ILE A 1 96 ? 2.104 4.833 3.940 1.00 98.44 96 ILE A N 1
ATOM 706 C CA . ILE A 1 96 ? 1.180 4.190 4.880 1.00 98.44 96 ILE A CA 1
ATOM 707 C C . ILE A 1 96 ? 1.646 4.405 6.324 1.00 98.44 96 ILE A C 1
ATOM 709 O O . ILE A 1 96 ? 0.826 4.687 7.196 1.00 98.44 96 ILE A O 1
ATOM 713 N N . LEU A 1 97 ? 2.951 4.300 6.588 1.00 98.19 97 LEU A N 1
ATOM 714 C CA . LEU A 1 97 ? 3.504 4.520 7.927 1.00 98.19 97 LEU A CA 1
ATOM 715 C C . LEU A 1 97 ? 3.307 5.968 8.395 1.00 98.19 97 LEU A C 1
ATOM 717 O O . LEU A 1 97 ? 2.898 6.173 9.535 1.00 98.19 97 LEU A O 1
ATOM 721 N N . PHE A 1 98 ? 3.526 6.961 7.525 1.00 98.31 98 PHE A N 1
ATOM 722 C CA . PHE A 1 98 ? 3.232 8.364 7.842 1.00 98.31 98 PHE A CA 1
ATOM 723 C C . PHE A 1 98 ? 1.730 8.609 8.024 1.00 98.31 98 PHE A C 1
ATOM 725 O O . PHE A 1 98 ? 1.332 9.285 8.971 1.00 98.31 98 PHE A O 1
ATOM 732 N N . ALA A 1 99 ? 0.889 7.999 7.183 1.00 97.56 99 ALA A N 1
ATOM 733 C CA . ALA A 1 99 ? -0.563 8.083 7.317 1.00 97.56 99 ALA A CA 1
ATOM 734 C C . ALA A 1 99 ? -1.054 7.517 8.661 1.00 97.56 99 ALA A C 1
ATOM 736 O O . ALA A 1 99 ? -1.873 8.145 9.325 1.00 97.56 99 ALA A O 1
ATOM 737 N N . GLY A 1 100 ? -0.505 6.383 9.106 1.00 95.62 100 GLY A N 1
ATOM 738 C CA . GLY A 1 100 ? -0.826 5.788 10.408 1.00 95.62 100 GLY A CA 1
ATOM 739 C C . GLY A 1 100 ? -0.321 6.584 11.615 1.00 95.62 100 GLY A C 1
ATOM 740 O O . GLY A 1 100 ? -0.788 6.361 12.726 1.00 95.62 100 GLY A O 1
ATOM 741 N N . GLN A 1 101 ? 0.606 7.524 11.414 1.00 95.44 101 GLN A N 1
ATOM 742 C CA . GLN A 1 101 ? 1.028 8.493 12.433 1.00 95.44 101 GLN A CA 1
ATOM 743 C C . GLN A 1 101 ? 0.196 9.787 12.405 1.00 95.44 101 GLN A C 1
ATOM 745 O O . GLN A 1 101 ? 0.413 10.666 13.235 1.00 95.44 101 GLN A O 1
ATOM 750 N N . GLY A 1 102 ? -0.740 9.921 11.459 1.00 94.62 102 GLY A N 1
ATOM 751 C CA . GLY A 1 102 ? -1.524 11.139 11.249 1.00 94.62 102 GLY A CA 1
ATOM 752 C C . GLY A 1 102 ? -0.776 12.250 10.502 1.00 94.62 102 GLY A C 1
ATOM 753 O O . GLY A 1 102 ? -1.298 13.357 10.375 1.00 94.62 102 GLY A O 1
ATOM 754 N N . ASP A 1 103 ? 0.424 11.983 9.977 1.00 96.19 103 ASP A N 1
ATOM 755 C CA . ASP A 1 103 ? 1.209 12.977 9.244 1.00 96.19 103 ASP A CA 1
ATOM 756 C C . ASP A 1 103 ? 0.809 13.008 7.765 1.00 96.19 103 ASP A C 1
ATOM 758 O O . ASP A 1 103 ? 1.408 12.363 6.898 1.00 96.19 103 ASP A O 1
ATOM 762 N N . LEU A 1 104 ? -0.257 13.756 7.472 1.00 95.06 104 LEU A N 1
ATOM 763 C CA . LEU A 1 104 ? -0.828 13.815 6.127 1.00 95.06 104 LEU A CA 1
ATOM 764 C C . LEU A 1 104 ? 0.124 14.458 5.107 1.00 95.06 104 LEU A C 1
ATOM 766 O O . LEU A 1 104 ? 0.104 14.095 3.928 1.00 95.06 104 LEU A O 1
ATOM 770 N N . PHE A 1 105 ? 0.972 15.390 5.554 1.00 97.31 105 PHE A N 1
ATOM 771 C CA . PHE A 1 105 ? 1.954 16.028 4.685 1.00 97.31 105 PHE A CA 1
ATOM 772 C C . PHE A 1 105 ? 2.975 15.003 4.199 1.00 97.31 105 PHE A C 1
ATOM 774 O O . PHE A 1 105 ? 3.155 14.852 2.987 1.00 97.31 105 PHE A O 1
ATOM 781 N N . TRP A 1 106 ? 3.597 14.250 5.111 1.00 97.06 106 TRP A N 1
ATOM 782 C CA . TRP A 1 106 ? 4.570 13.233 4.721 1.00 97.06 106 TRP A CA 1
ATOM 783 C C . TRP A 1 106 ? 3.922 12.030 4.036 1.00 97.06 106 TRP A C 1
ATOM 785 O O . TRP A 1 106 ? 4.508 11.500 3.092 1.00 97.06 106 TRP A O 1
ATOM 795 N N . ALA A 1 107 ? 2.689 11.665 4.396 1.00 96.88 107 ALA A N 1
ATOM 796 C CA . ALA A 1 107 ? 1.933 10.633 3.688 1.00 96.88 107 ALA A CA 1
ATOM 797 C C . ALA A 1 107 ? 1.730 10.960 2.195 1.00 96.88 107 ALA A C 1
ATOM 799 O O . ALA A 1 107 ? 1.727 10.049 1.367 1.00 96.88 107 ALA A O 1
ATOM 800 N N . ALA A 1 108 ? 1.598 12.243 1.839 1.00 97.12 108 ALA A N 1
ATOM 801 C CA . ALA A 1 108 ? 1.467 12.695 0.453 1.00 97.12 108 ALA A CA 1
ATOM 802 C C . ALA A 1 108 ? 2.821 12.995 -0.218 1.00 97.12 108 ALA A C 1
ATOM 804 O O . ALA A 1 108 ? 3.050 12.601 -1.362 1.00 97.12 108 ALA A O 1
ATOM 805 N N . ALA A 1 109 ? 3.735 13.675 0.477 1.00 97.88 109 ALA A N 1
ATOM 806 C CA . ALA A 1 109 ? 5.016 14.106 -0.084 1.00 97.88 109 ALA A CA 1
ATOM 807 C C . ALA A 1 109 ? 5.984 12.935 -0.324 1.00 97.88 109 ALA A C 1
ATOM 809 O O . ALA A 1 109 ? 6.709 12.919 -1.322 1.00 97.88 109 ALA A O 1
ATOM 810 N N . TRP A 1 110 ? 5.981 11.932 0.557 1.00 97.88 110 TRP A N 1
ATOM 811 C CA . TRP A 1 110 ? 6.871 10.774 0.474 1.00 97.88 110 TRP A CA 1
ATOM 812 C C . TRP A 1 110 ? 6.704 9.935 -0.807 1.00 97.88 110 TRP A C 1
ATOM 814 O O . TRP A 1 110 ? 7.697 9.725 -1.513 1.00 97.88 110 TRP A O 1
ATOM 824 N N . PRO A 1 111 ? 5.491 9.485 -1.190 1.00 97.12 111 PRO A N 1
ATOM 825 C CA . PRO A 1 111 ? 5.321 8.722 -2.423 1.00 97.12 111 PRO A CA 1
ATOM 826 C C . PRO A 1 111 ? 5.597 9.571 -3.672 1.00 97.12 111 PRO A C 1
ATOM 828 O O . PRO A 1 111 ? 6.063 9.028 -4.673 1.00 97.12 111 PRO A O 1
ATOM 831 N N . VAL A 1 112 ? 5.406 10.897 -3.615 1.00 97.06 112 VAL A N 1
ATOM 832 C CA . VAL A 1 112 ? 5.818 11.823 -4.687 1.00 97.06 112 VAL A CA 1
ATOM 833 C C . VAL A 1 112 ? 7.337 11.848 -4.839 1.00 97.06 112 VAL A C 1
ATOM 835 O O . VAL A 1 112 ? 7.835 11.733 -5.960 1.00 97.06 112 VAL A O 1
ATOM 838 N N . ALA A 1 113 ? 8.087 11.917 -3.738 1.00 96.00 113 ALA A N 1
ATOM 839 C CA . ALA A 1 113 ? 9.545 11.827 -3.774 1.00 96.00 113 ALA A CA 1
ATOM 840 C C . ALA A 1 113 ? 10.021 10.481 -4.352 1.00 96.00 113 ALA A C 1
ATOM 842 O O . ALA A 1 113 ? 10.933 10.456 -5.180 1.00 96.00 113 ALA A O 1
ATOM 843 N N . GLY A 1 114 ? 9.365 9.373 -3.995 1.00 94.69 114 GLY A N 1
ATOM 844 C CA . GLY A 1 114 ? 9.638 8.057 -4.580 1.00 94.69 114 GLY A CA 1
ATOM 845 C C . GLY A 1 114 ? 9.330 7.977 -6.079 1.00 94.69 114 GLY A C 1
ATOM 846 O O . GLY A 1 114 ? 10.135 7.461 -6.853 1.00 94.69 114 GLY A O 1
ATOM 847 N N . ALA A 1 115 ? 8.199 8.540 -6.507 1.00 93.94 115 ALA A N 1
ATOM 848 C CA . ALA A 1 115 ? 7.796 8.613 -7.911 1.00 93.94 115 ALA A CA 1
ATOM 849 C C . ALA A 1 115 ? 8.788 9.434 -8.755 1.00 93.94 115 ALA A C 1
ATOM 851 O O . ALA A 1 115 ? 9.159 9.023 -9.855 1.00 93.94 115 ALA A O 1
ATOM 852 N N . ILE A 1 116 ? 9.267 10.557 -8.214 1.00 92.75 116 ILE A N 1
ATOM 853 C CA . ILE A 1 116 ? 10.363 11.351 -8.782 1.00 92.75 116 ILE A CA 1
ATOM 854 C C . ILE A 1 116 ? 11.629 10.487 -8.857 1.00 92.75 116 ILE A C 1
ATOM 856 O O . ILE A 1 116 ? 12.178 10.302 -9.941 1.00 92.75 116 ILE A O 1
ATOM 860 N N . GLY A 1 117 ? 12.050 9.883 -7.744 1.00 90.25 117 GLY A N 1
ATOM 861 C CA . GLY A 1 117 ? 13.240 9.028 -7.682 1.00 90.25 117 GLY A CA 1
ATOM 862 C C . GLY A 1 117 ? 13.233 7.876 -8.692 1.00 90.25 117 GLY A C 1
ATOM 863 O O . GLY A 1 117 ? 14.295 7.480 -9.167 1.00 90.25 117 GLY A O 1
ATOM 864 N N . LEU A 1 118 ? 12.052 7.387 -9.075 1.00 87.69 118 LEU A N 1
ATOM 865 C CA . LEU A 1 118 ? 11.885 6.368 -10.109 1.00 87.69 118 LEU A CA 1
ATOM 866 C C . LEU A 1 118 ? 11.879 6.931 -11.544 1.00 87.69 118 LEU A C 1
ATOM 868 O O . LEU A 1 118 ? 12.314 6.253 -12.470 1.00 87.69 118 LEU A O 1
ATOM 872 N N . ALA A 1 119 ? 11.408 8.162 -11.754 1.00 84.75 119 ALA A N 1
ATOM 873 C CA . ALA A 1 119 ? 11.317 8.773 -13.083 1.00 84.75 119 ALA A CA 1
ATOM 874 C C . ALA A 1 119 ? 12.663 9.313 -13.611 1.00 84.75 119 ALA A C 1
ATOM 876 O O . ALA A 1 119 ? 12.854 9.418 -14.826 1.00 84.75 119 ALA A O 1
ATOM 877 N N . PHE A 1 120 ? 13.586 9.685 -12.719 1.00 74.44 120 PHE A N 1
ATOM 878 C CA . PHE A 1 120 ? 14.866 10.319 -13.068 1.00 74.44 120 PHE A CA 1
ATOM 879 C C . PHE A 1 120 ? 15.988 9.394 -13.587 1.00 74.44 120 PHE A C 1
ATOM 881 O O . PHE A 1 120 ? 16.752 9.867 -14.427 1.00 74.44 120 PHE A O 1
ATOM 888 N N . PRO A 1 121 ? 16.115 8.111 -13.185 1.00 64.06 121 PRO A N 1
ATOM 889 C CA . PRO A 1 121 ? 17.216 7.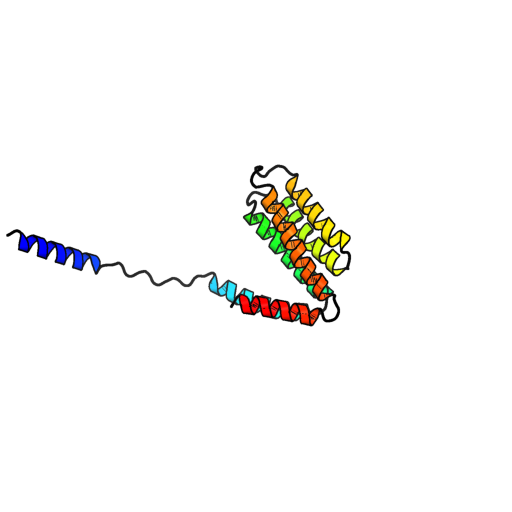246 -13.618 1.00 64.06 121 PRO A CA 1
ATOM 890 C C . PRO A 1 121 ? 17.314 6.968 -15.127 1.00 64.06 121 PRO A C 1
ATOM 892 O O . PRO A 1 121 ? 18.300 6.387 -15.551 1.00 64.06 121 PRO A O 1
ATOM 895 N N . GLY A 1 122 ? 16.355 7.392 -15.960 1.00 53.78 122 GLY A N 1
ATOM 896 C CA . GLY A 1 122 ? 16.551 7.507 -17.416 1.00 53.78 122 GLY A CA 1
ATOM 897 C C . GLY A 1 122 ? 16.706 6.197 -18.203 1.00 53.78 122 GLY A C 1
ATOM 898 O O . GLY A 1 122 ? 16.894 6.251 -19.414 1.00 53.78 122 GLY A O 1
ATOM 899 N N . GLU A 1 123 ? 16.600 5.037 -17.556 1.00 60.12 123 GLU A N 1
ATOM 900 C CA . GLU A 1 123 ? 16.806 3.727 -18.193 1.00 60.12 123 GLU A CA 1
ATOM 901 C C . GLU A 1 123 ? 15.575 3.246 -18.985 1.00 60.12 123 GLU A C 1
ATOM 903 O O . GLU A 1 123 ? 15.703 2.484 -19.942 1.00 60.12 123 GLU A O 1
ATOM 908 N N . ALA A 1 124 ? 14.374 3.726 -18.644 1.00 63.34 124 ALA A N 1
ATOM 909 C CA . ALA A 1 124 ? 13.147 3.354 -19.340 1.00 63.34 124 ALA A CA 1
ATOM 910 C C . ALA A 1 124 ? 12.896 4.233 -20.584 1.00 63.34 124 ALA A C 1
ATOM 912 O O . ALA A 1 124 ? 13.018 5.462 -20.516 1.00 63.34 124 ALA A O 1
ATOM 913 N N . PRO A 1 125 ? 12.445 3.655 -21.718 1.00 65.50 125 PRO A N 1
ATOM 914 C CA . PRO A 1 125 ? 12.070 4.434 -22.893 1.00 65.50 125 PRO A CA 1
ATOM 915 C C . PRO A 1 125 ? 10.978 5.456 -22.542 1.00 65.50 125 PRO A C 1
ATOM 917 O O . PRO A 1 125 ? 10.035 5.146 -21.811 1.00 65.50 125 PRO A O 1
ATOM 920 N N . ALA A 1 126 ? 11.059 6.665 -23.111 1.00 68.25 126 ALA A N 1
ATOM 921 C CA . ALA A 1 126 ? 10.209 7.811 -22.750 1.00 68.25 126 ALA A CA 1
ATOM 922 C C . ALA A 1 126 ? 8.691 7.516 -22.751 1.00 68.25 126 ALA A C 1
ATOM 924 O O . ALA A 1 126 ? 7.952 8.082 -21.950 1.00 68.25 126 ALA A O 1
ATOM 925 N N . LYS A 1 127 ? 8.223 6.579 -23.593 1.00 70.12 127 LYS A N 1
ATOM 926 C CA . LYS A 1 127 ? 6.819 6.120 -23.634 1.00 70.12 127 LYS A CA 1
ATOM 927 C C . LYS A 1 127 ? 6.357 5.347 -22.388 1.00 70.12 127 LYS A C 1
ATOM 929 O O . LYS A 1 127 ? 5.153 5.193 -22.193 1.00 70.12 127 LYS A O 1
ATOM 934 N N . ARG A 1 128 ? 7.275 4.806 -21.582 1.00 73.25 128 ARG A N 1
ATOM 935 C CA . ARG A 1 128 ? 6.979 3.944 -20.422 1.00 73.25 128 ARG A CA 1
ATOM 936 C C . ARG A 1 128 ? 7.353 4.580 -19.081 1.00 73.25 128 ARG A C 1
ATOM 938 O O . ARG A 1 128 ? 6.805 4.146 -18.078 1.00 73.25 128 ARG A O 1
ATOM 945 N N . ARG A 1 129 ? 8.145 5.661 -19.086 1.00 78.75 129 ARG A N 1
ATOM 946 C CA . ARG A 1 129 ? 8.695 6.349 -17.899 1.00 78.75 129 ARG A CA 1
ATOM 947 C C . ARG A 1 129 ? 7.682 6.705 -16.803 1.00 78.75 129 ARG A C 1
ATOM 949 O O . ARG A 1 129 ? 8.051 6.813 -15.645 1.00 78.75 129 ARG A O 1
ATOM 956 N N . TRP A 1 130 ? 6.413 6.917 -17.154 1.00 85.19 130 TRP A N 1
ATOM 957 C CA . TRP A 1 130 ? 5.368 7.301 -16.195 1.00 85.19 130 TRP A CA 1
ATOM 958 C C . TRP A 1 130 ? 4.553 6.125 -15.648 1.00 85.19 130 TRP A C 1
ATOM 960 O O . TRP A 1 130 ? 3.801 6.305 -14.694 1.00 85.19 130 TRP A O 1
ATOM 970 N N . ARG A 1 131 ? 4.697 4.919 -16.210 1.00 88.38 131 ARG A N 1
ATOM 971 C CA . ARG A 1 131 ? 3.880 3.755 -15.829 1.00 88.38 131 ARG A CA 1
ATOM 972 C C . ARG A 1 131 ? 4.215 3.241 -14.431 1.00 88.38 131 ARG A C 1
ATOM 974 O O . ARG A 1 131 ? 3.294 2.921 -13.684 1.00 88.38 131 ARG A O 1
ATOM 981 N N . GLY A 1 132 ? 5.502 3.180 -14.084 1.00 89.50 132 GLY A N 1
ATOM 982 C CA . GLY A 1 132 ? 5.964 2.820 -12.742 1.00 89.50 132 GLY A CA 1
ATOM 983 C C . GLY A 1 132 ? 5.572 3.865 -11.687 1.00 89.50 132 GLY A C 1
ATOM 984 O O . GLY A 1 132 ? 4.829 3.525 -10.765 1.00 89.50 132 GLY A O 1
ATOM 985 N N . PRO A 1 133 ? 5.980 5.143 -11.846 1.00 92.00 133 PRO A N 1
ATOM 986 C CA . PRO A 1 133 ? 5.664 6.210 -10.895 1.00 92.00 133 PRO A CA 1
ATOM 987 C C . PRO A 1 133 ? 4.166 6.361 -10.609 1.00 92.00 133 PRO A C 1
ATOM 989 O O . PRO A 1 133 ? 3.772 6.506 -9.454 1.00 92.00 133 PRO A O 1
ATOM 992 N N . PHE A 1 134 ? 3.319 6.267 -11.639 1.00 94.31 134 PHE A N 1
ATOM 993 C CA . PHE A 1 134 ? 1.868 6.361 -11.477 1.00 94.31 134 PHE A CA 1
ATOM 994 C C . PHE A 1 134 ? 1.301 5.259 -10.572 1.00 94.31 134 PHE A C 1
ATOM 996 O O . PHE A 1 134 ? 0.474 5.538 -9.707 1.00 94.31 134 PHE A O 1
ATOM 1003 N N . GLY A 1 135 ? 1.774 4.023 -10.735 1.00 93.38 135 GLY A N 1
ATOM 1004 C CA . GLY A 1 135 ? 1.337 2.904 -9.905 1.00 93.38 135 GLY A CA 1
ATOM 1005 C C . GLY A 1 135 ? 1.653 3.088 -8.436 1.00 93.38 135 GLY A C 1
ATOM 1006 O O . GLY A 1 135 ? 0.800 2.850 -7.589 1.00 93.38 135 GLY A O 1
ATOM 1007 N N . ILE A 1 136 ? 2.859 3.565 -8.133 1.00 94.69 136 ILE A N 1
ATOM 1008 C CA . ILE A 1 136 ? 3.277 3.824 -6.753 1.00 94.69 136 ILE A CA 1
ATOM 1009 C C . ILE A 1 136 ? 2.367 4.871 -6.114 1.00 94.69 136 ILE A C 1
ATOM 1011 O O . ILE A 1 136 ? 1.883 4.650 -5.008 1.00 94.69 136 ILE A O 1
ATOM 1015 N N . LEU A 1 137 ? 2.098 5.980 -6.813 1.00 97.31 137 LEU A N 1
ATOM 1016 C CA . LEU A 1 137 ? 1.209 7.032 -6.311 1.00 97.31 137 LEU A CA 1
ATOM 1017 C C . LEU A 1 137 ? -0.210 6.509 -6.079 1.00 97.31 137 LEU A C 1
ATOM 1019 O O . LEU A 1 137 ? -0.809 6.804 -5.049 1.00 97.31 137 LEU A O 1
ATOM 1023 N N . TYR A 1 138 ? -0.725 5.703 -7.007 1.00 97.00 138 TYR A N 1
ATOM 1024 C CA . TYR A 1 138 ? -2.042 5.086 -6.889 1.00 97.00 138 TYR A CA 1
ATOM 1025 C C . TYR A 1 138 ? -2.137 4.142 -5.681 1.00 97.00 138 TYR A C 1
ATOM 1027 O O . TYR A 1 138 ? -3.077 4.247 -4.887 1.00 97.00 138 TYR A O 1
ATOM 1035 N N . VAL A 1 139 ? -1.154 3.250 -5.520 1.00 97.75 139 VAL A N 1
ATOM 1036 C CA . VAL A 1 139 ? -1.081 2.302 -4.400 1.00 97.75 139 VAL A CA 1
ATOM 1037 C C . VAL A 1 139 ? -0.954 3.049 -3.076 1.00 97.75 139 VAL A C 1
ATOM 1039 O O . VAL A 1 139 ? -1.738 2.797 -2.164 1.00 97.75 139 VAL A O 1
ATOM 1042 N N . ALA A 1 140 ? -0.010 3.989 -2.987 1.00 97.81 140 ALA A N 1
ATOM 1043 C CA . ALA A 1 140 ? 0.236 4.774 -1.785 1.00 97.81 140 ALA A CA 1
ATOM 1044 C C . ALA A 1 140 ? -1.007 5.567 -1.370 1.00 97.81 140 ALA A C 1
ATOM 1046 O O . ALA A 1 140 ? -1.446 5.452 -0.233 1.00 97.81 140 ALA A O 1
ATOM 1047 N N . ALA A 1 141 ? -1.627 6.307 -2.295 1.00 97.88 141 ALA A N 1
ATOM 1048 C CA . ALA A 1 141 ? -2.812 7.102 -1.988 1.00 97.88 141 ALA A CA 1
ATOM 1049 C C . ALA A 1 141 ? -3.978 6.223 -1.511 1.00 97.88 141 ALA A C 1
ATOM 1051 O O . ALA A 1 141 ? -4.578 6.502 -0.474 1.00 97.88 141 ALA A O 1
ATOM 1052 N N . SER A 1 142 ? -4.270 5.136 -2.230 1.00 97.31 142 SER A N 1
ATOM 1053 C CA . SER A 1 142 ? -5.401 4.256 -1.910 1.00 97.31 142 SER A CA 1
ATOM 1054 C C . SER A 1 142 ? -5.220 3.557 -0.559 1.00 97.31 142 SER A C 1
ATOM 1056 O O . SER A 1 142 ? -6.135 3.538 0.263 1.00 97.31 142 SER A O 1
ATOM 1058 N N . ALA A 1 143 ? -4.028 3.014 -0.302 1.00 97.62 143 ALA A N 1
ATOM 1059 C CA . ALA A 1 143 ? -3.728 2.306 0.938 1.00 97.62 143 ALA A CA 1
ATOM 1060 C C . ALA A 1 143 ? -3.609 3.254 2.146 1.00 97.62 143 ALA A C 1
ATOM 1062 O O . ALA A 1 143 ? -4.070 2.909 3.234 1.00 97.62 143 ALA A O 1
ATOM 1063 N N . SER A 1 144 ? -3.066 4.464 1.965 1.00 97.88 144 SER A N 1
ATOM 1064 C CA . SER A 1 144 ? -3.030 5.476 3.027 1.00 97.88 144 SER A CA 1
ATOM 1065 C C . SER A 1 144 ? -4.434 5.897 3.458 1.00 97.88 144 SER A C 1
ATOM 1067 O O . SER A 1 144 ? -4.682 6.005 4.655 1.00 97.88 144 SER A O 1
ATOM 1069 N N . MET A 1 145 ? -5.382 6.054 2.523 1.00 97.19 145 MET A N 1
ATOM 1070 C CA . MET A 1 145 ? -6.777 6.374 2.868 1.00 97.19 145 MET A CA 1
ATOM 1071 C C . MET A 1 145 ? -7.432 5.288 3.723 1.00 97.19 145 MET A C 1
ATOM 1073 O O . MET A 1 145 ? -8.196 5.601 4.634 1.00 97.19 145 MET A O 1
ATOM 1077 N N . LEU A 1 146 ? -7.104 4.017 3.478 1.00 96.31 146 LEU A N 1
ATOM 1078 C CA . LEU A 1 146 ? -7.610 2.906 4.282 1.00 96.31 146 LEU A CA 1
ATOM 1079 C C . LEU A 1 146 ? -7.104 2.964 5.732 1.00 96.31 146 LEU A C 1
ATOM 1081 O O . LEU A 1 146 ? -7.865 2.696 6.660 1.00 96.31 146 LEU A O 1
ATOM 1085 N N . VAL A 1 147 ? -5.833 3.322 5.934 1.00 97.12 147 VAL A N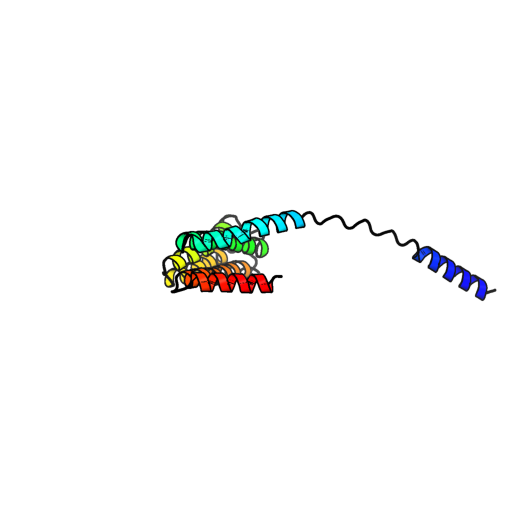 1
ATOM 1086 C CA . VAL A 1 147 ? -5.251 3.471 7.277 1.00 97.12 147 VAL A CA 1
ATOM 1087 C C . VAL A 1 147 ? -5.772 4.717 7.985 1.00 97.12 147 VAL A C 1
ATOM 1089 O O . VAL A 1 147 ? -6.122 4.625 9.159 1.00 97.12 147 VAL A O 1
ATOM 1092 N N . ILE A 1 148 ? -5.907 5.840 7.276 1.00 96.69 148 ILE A N 1
ATOM 1093 C CA . ILE A 1 148 ? -6.527 7.059 7.819 1.00 96.69 148 ILE A CA 1
ATOM 1094 C C . ILE A 1 148 ? -7.946 6.742 8.298 1.00 96.69 148 ILE A C 1
ATOM 1096 O O . ILE A 1 148 ? -8.270 6.990 9.454 1.00 96.69 148 ILE A O 1
ATOM 1100 N N . LEU A 1 149 ? -8.759 6.085 7.461 1.00 96.06 149 LEU A N 1
ATOM 1101 C CA . LEU A 1 149 ? -10.115 5.672 7.828 1.00 96.06 149 LEU A CA 1
ATOM 1102 C C . LEU A 1 149 ? -10.135 4.768 9.067 1.00 96.06 149 LEU A C 1
ATOM 1104 O O . LEU A 1 149 ? -11.051 4.857 9.881 1.00 96.06 149 LEU A O 1
ATOM 1108 N N . ARG A 1 150 ? -9.134 3.893 9.226 1.00 95.44 150 ARG A N 1
ATOM 1109 C CA . ARG A 1 150 ? -9.044 3.009 10.390 1.00 95.44 150 ARG A CA 1
ATOM 1110 C C . ARG A 1 150 ? -8.773 3.769 11.693 1.00 95.44 150 ARG A C 1
ATOM 1112 O O . ARG A 1 150 ? -9.209 3.269 12.731 1.00 95.44 150 ARG A O 1
ATOM 1119 N N . GLY A 1 151 ? -8.073 4.902 11.638 1.00 93.25 151 GLY A N 1
ATOM 1120 C CA . GLY A 1 151 ? -7.761 5.753 12.795 1.00 93.25 151 GLY A CA 1
ATOM 1121 C C . GLY A 1 151 ? -8.888 6.705 13.213 1.00 93.25 151 GLY A C 1
ATOM 1122 O O . GLY A 1 151 ? -8.818 7.314 14.276 1.00 93.25 151 GLY A O 1
ATOM 1123 N N . GLU A 1 152 ? -9.941 6.831 12.404 1.00 93.62 152 GLU A N 1
ATOM 1124 C CA . GLU A 1 152 ? -11.100 7.664 12.731 1.00 93.62 152 GLU A CA 1
ATOM 1125 C C . GLU A 1 152 ? -12.000 7.036 13.809 1.00 93.62 152 GLU A C 1
ATOM 1127 O O . GLU A 1 152 ? -11.974 5.830 14.084 1.00 93.62 152 GLU A O 1
ATOM 1132 N N . THR A 1 153 ? -12.878 7.853 14.399 1.00 92.38 153 THR A N 1
ATOM 1133 C CA . THR A 1 153 ? -13.858 7.370 15.386 1.00 92.38 153 THR A CA 1
ATOM 1134 C C . THR A 1 153 ? -14.803 6.354 14.736 1.00 92.38 153 THR A C 1
ATOM 1136 O O . THR A 1 153 ? -15.537 6.675 13.807 1.00 92.38 153 THR A O 1
ATOM 1139 N N . GLY A 1 154 ? -14.795 5.108 15.222 1.00 91.62 154 GLY A N 1
ATOM 1140 C CA . GLY A 1 154 ? -15.550 4.009 14.603 1.00 91.62 154 GLY A CA 1
ATOM 1141 C C . GLY A 1 154 ? -14.880 3.398 13.362 1.00 91.62 154 GLY A C 1
ATOM 1142 O O . GLY A 1 154 ? -15.488 2.558 12.692 1.00 91.62 154 GLY A O 1
ATOM 1143 N N . GLY A 1 155 ? -13.623 3.752 13.081 1.00 93.50 155 GLY A N 1
ATOM 1144 C CA . GLY A 1 155 ? -12.863 3.322 11.906 1.00 93.50 155 GLY A CA 1
ATOM 1145 C C . GLY A 1 155 ? -12.754 1.806 11.736 1.00 93.50 155 GLY A C 1
ATOM 1146 O O . GLY A 1 155 ? -12.759 1.313 10.612 1.00 93.50 155 GLY A O 1
ATOM 1147 N N . LEU A 1 156 ? -12.744 1.031 12.830 1.00 93.75 156 LEU A N 1
ATOM 1148 C CA . LEU A 1 156 ? -12.775 -0.437 12.760 1.00 93.75 156 LEU A CA 1
ATOM 1149 C C . LEU A 1 156 ? -14.010 -0.943 12.005 1.00 93.75 156 LEU A C 1
ATOM 1151 O O . LEU A 1 156 ? -13.873 -1.764 11.099 1.00 93.75 156 LEU A O 1
ATOM 1155 N N . LEU A 1 157 ? -15.202 -0.452 12.359 1.00 95.31 157 LEU A N 1
ATOM 1156 C CA . LEU A 1 157 ? -16.450 -0.866 11.716 1.00 95.31 157 LEU A CA 1
ATOM 1157 C C . LEU A 1 157 ? -16.523 -0.351 10.279 1.00 95.31 157 LEU A C 1
ATOM 1159 O O . LEU A 1 157 ? -16.966 -1.086 9.401 1.00 95.31 157 LEU A O 1
ATOM 1163 N N . ALA A 1 158 ? -16.045 0.871 10.026 1.00 95.56 158 ALA A N 1
ATOM 1164 C CA . ALA A 1 158 ? -15.998 1.437 8.681 1.00 95.56 158 ALA A CA 1
ATOM 1165 C C . ALA A 1 158 ? -15.106 0.608 7.742 1.00 95.56 158 ALA A C 1
ATOM 1167 O O . ALA A 1 158 ? -15.526 0.260 6.638 1.00 95.56 158 ALA A O 1
ATOM 1168 N N . VAL A 1 159 ? -13.907 0.226 8.194 1.00 95.75 159 VAL A N 1
ATOM 1169 C CA . VAL A 1 159 ? -13.005 -0.638 7.420 1.00 95.75 159 VAL A CA 1
ATOM 1170 C C . VAL A 1 159 ? -13.570 -2.052 7.279 1.00 95.75 159 VAL A C 1
ATOM 1172 O O . VAL A 1 159 ? -13.536 -2.599 6.180 1.00 95.75 159 VAL A O 1
ATOM 1175 N N . ALA A 1 160 ? -14.138 -2.639 8.337 1.00 94.50 160 ALA A N 1
ATOM 1176 C CA . ALA A 1 160 ? -14.770 -3.960 8.260 1.00 94.50 160 ALA A CA 1
ATOM 1177 C C . ALA A 1 160 ? -15.931 -3.983 7.251 1.00 94.50 160 ALA A C 1
ATOM 1179 O O . ALA A 1 160 ? -16.057 -4.922 6.462 1.00 94.50 160 ALA A O 1
ATOM 1180 N N . PHE A 1 161 ? -16.751 -2.930 7.239 1.00 95.00 161 PHE A N 1
ATOM 1181 C CA . PHE A 1 161 ? -17.813 -2.748 6.258 1.00 95.00 161 PHE A CA 1
ATOM 1182 C C . PHE A 1 161 ? -17.248 -2.615 4.840 1.00 95.00 161 PHE A C 1
ATOM 1184 O O . PHE A 1 161 ? -17.694 -3.330 3.947 1.00 95.00 161 PHE A O 1
ATOM 1191 N N . LEU A 1 162 ? -16.234 -1.768 4.636 1.00 95.00 162 LEU A N 1
ATOM 1192 C CA . LEU A 1 162 ? -15.596 -1.587 3.330 1.00 95.00 162 LEU A CA 1
ATOM 1193 C C . LEU A 1 162 ? -15.024 -2.904 2.790 1.00 95.00 162 LEU A C 1
ATOM 1195 O O . LEU A 1 162 ? -15.278 -3.246 1.638 1.00 95.00 162 LEU A O 1
ATOM 1199 N N . LEU A 1 163 ? -14.314 -3.673 3.623 1.00 92.88 163 LEU A N 1
ATOM 1200 C CA . LEU A 1 163 ? -13.806 -4.996 3.246 1.00 92.88 163 LEU A CA 1
ATOM 1201 C C . LEU A 1 163 ? -14.945 -5.951 2.880 1.00 92.88 163 LEU A C 1
ATOM 1203 O O . LEU A 1 163 ? -14.862 -6.630 1.863 1.00 92.88 163 LEU A O 1
ATOM 1207 N N . SER A 1 164 ? -16.031 -5.952 3.657 1.00 92.56 164 SER A N 1
ATOM 1208 C CA . SER A 1 164 ? -17.205 -6.789 3.381 1.00 92.56 164 SER A CA 1
ATOM 1209 C C . SER A 1 164 ? -17.860 -6.439 2.043 1.00 92.56 164 SER A C 1
ATOM 1211 O O . SER A 1 164 ? -18.226 -7.340 1.294 1.00 92.56 164 SER A O 1
ATOM 1213 N N . VAL A 1 165 ? -17.978 -5.148 1.716 1.00 95.31 165 VAL A N 1
ATOM 1214 C CA . VAL A 1 165 ? -18.524 -4.681 0.430 1.00 95.31 165 VAL A CA 1
ATOM 1215 C C . VAL A 1 165 ? -17.626 -5.099 -0.731 1.00 95.31 165 VAL A C 1
ATOM 1217 O O . VAL A 1 165 ? -18.126 -5.616 -1.726 1.00 95.31 165 VAL A O 1
ATOM 1220 N N . VAL A 1 166 ? -16.309 -4.911 -0.604 1.00 93.25 166 VAL A N 1
ATOM 1221 C CA . VAL A 1 166 ? -15.342 -5.307 -1.641 1.00 93.25 166 VAL A CA 1
ATOM 1222 C C . VAL A 1 166 ? -15.370 -6.818 -1.860 1.00 93.25 166 VAL A C 1
ATOM 1224 O O . VAL A 1 166 ? -15.405 -7.259 -3.003 1.00 93.25 166 VAL A O 1
ATOM 1227 N N . TRP A 1 167 ? -15.413 -7.612 -0.789 1.00 91.12 167 TRP A N 1
ATOM 1228 C CA . TRP A 1 167 ? -15.521 -9.067 -0.896 1.00 91.12 167 TRP A CA 1
ATOM 1229 C C . TRP A 1 167 ? -16.838 -9.507 -1.522 1.00 91.12 167 TRP A C 1
ATOM 1231 O O . TRP A 1 167 ? -16.831 -10.375 -2.385 1.00 91.12 167 TRP A O 1
ATOM 1241 N N . ALA A 1 168 ? -17.960 -8.899 -1.133 1.00 91.50 168 ALA A N 1
ATOM 1242 C CA . ALA A 1 168 ? -19.258 -9.213 -1.721 1.00 91.50 168 ALA A CA 1
ATOM 1243 C C . ALA A 1 168 ? -19.323 -8.875 -3.219 1.00 91.50 168 ALA A C 1
ATOM 1245 O O . ALA A 1 168 ? -20.047 -9.539 -3.950 1.00 91.50 168 ALA A O 1
ATOM 1246 N N . ALA A 1 169 ? -18.582 -7.860 -3.671 1.00 92.38 169 ALA A N 1
ATOM 1247 C CA . ALA A 1 169 ? -18.505 -7.487 -5.080 1.00 92.38 169 ALA A CA 1
ATOM 1248 C C . ALA A 1 169 ? -17.580 -8.395 -5.917 1.00 92.38 169 ALA A C 1
ATOM 1250 O O . ALA A 1 169 ? -17.708 -8.399 -7.139 1.00 92.38 169 ALA A O 1
ATOM 1251 N N . ASP A 1 170 ? -16.645 -9.114 -5.284 1.00 84.38 170 ASP A N 1
ATOM 1252 C CA . ASP A 1 170 ? -15.678 -10.005 -5.951 1.00 84.38 170 ASP A CA 1
ATOM 1253 C C . ASP A 1 170 ? -16.176 -11.462 -6.081 1.00 84.38 170 ASP A C 1
ATOM 1255 O O . ASP A 1 170 ? -15.609 -12.243 -6.845 1.00 84.38 170 ASP A O 1
ATOM 1259 N N . ILE A 1 171 ? -17.230 -11.834 -5.340 1.00 80.75 171 ILE A N 1
ATOM 1260 C CA . ILE A 1 171 ? -17.912 -13.143 -5.427 1.00 80.75 171 ILE A CA 1
ATOM 1261 C C . ILE A 1 171 ? -18.811 -13.199 -6.666 1.00 80.75 171 ILE A C 1
ATOM 1263 O O . ILE A 1 171 ? -18.739 -14.228 -7.381 1.00 80.75 171 ILE A O 1
#

Foldseek 3Di:
DVVVVVVVVVVVVVVVVVVPPDDPPDPPDPVPVVVVVCCVCVVVVQLVQLVVALVSNLQVLLQVLLVQLLVQCCVLPVPDDPVLSVLLSCLQSQLSVCLSVVNNVCNQVSLVVSLVVQLPPPPDDPVRSNSSSVSSNVSSVVSSVLSNLSPDDCSSVVSVVVVVVVVVVVD

Sequence (171 aa):
MANFAAAAAVSEASMAAETSPLRPPRRRDPALVPRILSALILGPLSIFLLWQGEQAFTAYVAAFAAAMAWEWLRMAEPDAPTRSYAIASVAAAGAILFAGQGDLFWAAAWPVAGAIGLAFPGEAPAKRRWRGPFGILYVAASASMLVILRGETGGLLAVAFLLSVVWAADI

Secondary structure (DSSP, 8-state):
-HHHHHHHHHHHHHHHHH-PPPPPP----TTHHHHHHHHHHHHHHHHHHHHS-HHHHHHHHHHHHHHHHHHHHHHH-TT--HHHHHHHHHHHHHHHHHHHTT-HHHHHHHHHHHHHHHHTT--S-TTTTTHHHHHHHHHHHHHHHHHHHHHSTTHHHHHHHHHHHHHHHH-

Radius of gyration: 26.26 Å; chains: 1; bounding box: 43×57×80 Å

pLDDT: mean 86.74, std 12.94, range [53.78, 98.44]